Protein AF-A0A182I8L0-F1 (afdb_monomer_lite)

Sequence (76 aa):
MEQTGDAATPPRNGIYDDEASCDNSKVNHAMLLLGYTKDYWILKNWWGSWGEDGYMRLARGKNLCGISNYAGYVTV

pLDDT: mean 82.31, std 13.03, range [43.16, 94.62]

InterPro domains:
  IPR000668 Peptidase C1A, papain C-terminal [PF00112] (12-73)
  IPR013128 Peptidase C1A [PTHR12411] (14-68)
  IPR038765 Papain-like cysteine peptidase superfamily [SSF54001] (12-76)

Structure (mmCIF, N/CA/C/O backbone):
data_AF-A0A182I8L0-F1
#
_ent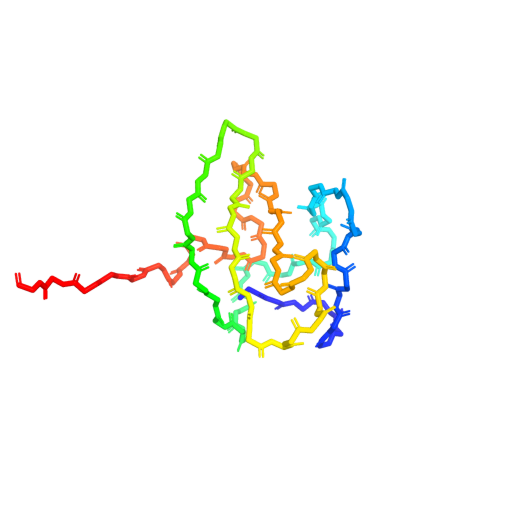ry.id   AF-A0A182I8L0-F1
#
loop_
_atom_site.group_PDB
_atom_site.id
_atom_site.type_symbol
_atom_site.label_atom_id
_atom_site.label_alt_id
_atom_site.label_comp_id
_atom_site.label_asym_id
_atom_site.label_entity_id
_atom_site.label_seq_id
_atom_site.pdbx_PDB_ins_code
_atom_site.Cartn_x
_atom_site.Cartn_y
_atom_site.Cartn_z
_atom_site.occupancy
_atom_site.B_iso_or_equiv
_atom_site.auth_seq_id
_atom_site.auth_comp_id
_atom_site.auth_asym_id
_atom_site.auth_atom_id
_atom_site.pdbx_PDB_model_num
ATOM 1 N N . MET A 1 1 ? 7.360 4.901 -1.075 1.00 56.56 1 MET A N 1
ATOM 2 C CA . MET A 1 1 ? 6.797 4.699 0.260 1.00 56.56 1 MET A CA 1
ATOM 3 C C . MET A 1 1 ? 7.939 4.478 1.229 1.00 56.56 1 MET A C 1
ATOM 5 O O . MET A 1 1 ? 8.207 3.335 1.554 1.00 56.56 1 MET A O 1
ATOM 9 N N . GLU A 1 2 ? 8.655 5.543 1.614 1.00 58.41 2 GLU A N 1
ATOM 10 C CA . GLU A 1 2 ? 9.646 5.502 2.708 1.00 58.41 2 GLU A CA 1
ATOM 11 C C . GLU A 1 2 ? 10.267 6.879 2.990 1.00 58.41 2 GLU A C 1
ATOM 13 O O . GLU A 1 2 ? 10.519 7.613 2.030 1.00 58.41 2 GLU A O 1
ATOM 18 N N . GLN A 1 3 ? 10.558 7.171 4.275 1.00 50.12 3 GLN A N 1
ATOM 19 C CA . GLN A 1 3 ? 11.809 7.759 4.833 1.00 50.12 3 GLN A CA 1
ATOM 20 C C . GLN A 1 3 ? 11.526 8.545 6.129 1.00 50.12 3 GLN A C 1
ATOM 22 O O . GLN A 1 3 ? 10.871 9.580 6.060 1.00 50.12 3 GLN A O 1
ATOM 27 N N . THR A 1 4 ? 12.046 8.144 7.303 1.00 43.16 4 THR A N 1
ATOM 28 C CA . THR A 1 4 ? 13.492 8.053 7.632 1.00 43.16 4 THR A CA 1
ATOM 29 C C . THR A 1 4 ? 13.995 6.690 8.145 1.00 43.16 4 THR A C 1
ATOM 31 O O . THR A 1 4 ? 13.483 6.175 9.135 1.00 43.16 4 THR A O 1
ATOM 34 N N . GLY A 1 5 ? 15.093 6.195 7.553 1.00 49.50 5 GLY A N 1
ATOM 35 C CA . GLY A 1 5 ? 15.805 4.972 7.952 1.00 49.50 5 GLY A CA 1
ATOM 36 C C . GLY A 1 5 ? 15.209 3.734 7.288 1.00 49.50 5 GLY A C 1
ATOM 37 O O . GLY A 1 5 ? 14.079 3.388 7.606 1.00 49.50 5 GLY A O 1
ATOM 38 N N . ASP A 1 6 ? 15.990 3.103 6.404 1.00 52.25 6 ASP A N 1
ATOM 39 C CA . ASP A 1 6 ? 15.675 2.064 5.388 1.00 52.25 6 ASP A CA 1
ATOM 40 C C . ASP A 1 6 ? 15.005 0.754 5.905 1.00 52.25 6 ASP A C 1
ATOM 42 O O . ASP A 1 6 ? 15.094 -0.317 5.308 1.00 52.25 6 ASP A O 1
ATOM 46 N N . ALA A 1 7 ? 14.454 0.785 7.120 1.00 51.09 7 ALA A N 1
ATOM 47 C CA . ALA A 1 7 ? 13.938 -0.339 7.880 1.00 51.09 7 ALA A CA 1
ATOM 48 C C . ALA A 1 7 ? 13.012 0.115 9.025 1.00 51.09 7 ALA A C 1
ATOM 50 O O . ALA A 1 7 ? 13.065 -0.476 10.110 1.00 51.09 7 ALA A O 1
ATOM 51 N N . ALA A 1 8 ? 12.175 1.147 8.841 1.00 56.94 8 ALA A N 1
ATOM 52 C CA . ALA A 1 8 ? 11.116 1.447 9.809 1.00 56.94 8 ALA A CA 1
ATOM 53 C C . ALA A 1 8 ? 10.234 0.197 9.945 1.00 56.94 8 ALA A C 1
ATOM 55 O O . ALA A 1 8 ? 9.394 -0.095 9.101 1.00 56.94 8 ALA A O 1
ATOM 56 N N . THR A 1 9 ? 10.527 -0.624 10.952 1.00 58.41 9 THR A N 1
ATOM 57 C CA . THR A 1 9 ? 9.908 -1.932 11.116 1.00 58.41 9 THR A CA 1
ATOM 58 C C . THR A 1 9 ? 8.492 -1.650 11.580 1.00 58.41 9 THR A C 1
ATOM 60 O O . THR A 1 9 ? 8.333 -1.102 12.677 1.00 58.41 9 THR A O 1
ATOM 63 N N . PRO A 1 10 ? 7.462 -1.954 10.774 1.00 64.06 10 PRO A N 1
ATOM 64 C CA . PRO A 1 10 ? 6.104 -1.721 11.202 1.00 64.06 10 PRO A CA 1
ATOM 65 C C . PRO A 1 10 ? 5.872 -2.546 12.469 1.00 64.06 10 PRO A C 1
ATOM 67 O O . PRO A 1 10 ? 6.491 -3.605 12.647 1.00 64.06 10 PRO A O 1
ATOM 70 N N . PRO A 1 11 ? 5.022 -2.065 13.387 1.00 62.75 11 PRO A N 1
ATOM 71 C CA . PRO A 1 11 ? 4.679 -2.839 14.568 1.00 62.75 11 PRO A CA 1
ATOM 72 C C . PRO A 1 11 ? 4.244 -4.240 14.126 1.00 62.75 11 PRO A C 1
ATOM 74 O O . PRO A 1 11 ? 3.372 -4.359 13.273 1.00 62.75 11 PRO A O 1
ATOM 77 N N . ARG A 1 12 ? 4.837 -5.295 14.708 1.00 59.62 12 ARG A N 1
ATOM 78 C CA . ARG A 1 12 ? 4.614 -6.704 14.305 1.00 59.62 12 ARG A CA 1
ATOM 79 C C . ARG A 1 12 ? 3.154 -7.180 14.406 1.00 59.62 12 ARG A C 1
ATOM 81 O O . ARG A 1 12 ? 2.898 -8.342 14.136 1.00 59.62 12 ARG A O 1
ATOM 88 N N . ASN A 1 13 ? 2.239 -6.338 14.887 1.00 66.25 13 ASN A N 1
ATOM 89 C CA . ASN A 1 13 ? 0.812 -6.620 15.031 1.00 66.25 13 ASN A CA 1
ATOM 90 C C . ASN A 1 13 ? -0.052 -5.344 14.894 1.00 66.25 13 ASN A C 1
ATOM 92 O O . ASN A 1 13 ? -1.121 -5.262 15.501 1.00 66.25 13 ASN A O 1
ATOM 96 N N . GLY A 1 14 ? 0.390 -4.330 14.140 1.00 82.00 14 GLY A N 1
ATOM 97 C CA . GLY A 1 14 ? -0.244 -3.006 14.152 1.00 82.00 14 GLY A CA 1
ATOM 98 C C . GLY A 1 14 ? -0.390 -2.331 12.792 1.00 82.00 14 GLY A C 1
ATOM 99 O O . GLY A 1 14 ? 0.247 -2.692 11.807 1.00 82.00 14 GLY A O 1
ATOM 100 N N . ILE A 1 15 ? -1.249 -1.311 12.764 1.00 88.44 15 ILE A N 1
ATOM 101 C CA . ILE A 1 15 ? -1.375 -0.391 11.635 1.00 88.44 15 ILE A CA 1
ATOM 102 C C . ILE A 1 15 ? -0.286 0.674 11.790 1.00 88.44 15 ILE A C 1
ATOM 104 O O . ILE A 1 15 ? -0.223 1.351 12.814 1.00 88.44 15 ILE A O 1
ATOM 108 N N . TYR A 1 16 ? 0.571 0.814 10.784 1.00 86.94 16 TYR A N 1
ATOM 109 C CA . TYR A 1 16 ? 1.551 1.887 10.695 1.00 86.94 16 TYR A CA 1
ATOM 110 C C . TYR A 1 16 ? 0.833 3.206 10.386 1.00 86.94 16 TYR A C 1
ATOM 112 O O . TYR A 1 16 ? 0.221 3.338 9.324 1.00 86.94 16 TYR A O 1
ATOM 120 N N . ASP A 1 17 ? 0.898 4.157 11.317 1.00 87.81 17 ASP A N 1
ATOM 121 C CA . ASP A 1 17 ? 0.237 5.470 11.241 1.00 87.81 17 ASP A CA 1
ATOM 122 C C . ASP A 1 17 ? 1.159 6.606 11.720 1.00 87.81 17 ASP A C 1
ATOM 124 O O . ASP A 1 17 ? 0.740 7.522 12.425 1.00 87.81 17 ASP A O 1
ATOM 128 N N . ASP A 1 18 ? 2.452 6.511 11.406 1.00 83.56 18 ASP A N 1
ATOM 129 C CA . ASP A 1 18 ? 3.428 7.531 11.790 1.00 83.56 18 ASP A CA 1
ATOM 130 C C . ASP A 1 18 ? 3.592 8.579 10.680 1.00 83.56 18 ASP A C 1
ATOM 132 O O . ASP A 1 18 ? 4.423 8.450 9.781 1.00 83.56 18 ASP A O 1
ATOM 136 N N . GLU A 1 19 ? 2.758 9.620 10.733 1.00 80.94 19 GLU A N 1
ATOM 137 C CA . GLU A 1 19 ? 2.813 10.751 9.797 1.00 80.94 19 GLU A CA 1
ATOM 138 C C . GLU A 1 19 ? 4.101 11.572 9.917 1.00 80.94 19 GLU A C 1
ATOM 140 O O . GLU A 1 19 ? 4.576 12.104 8.916 1.00 80.94 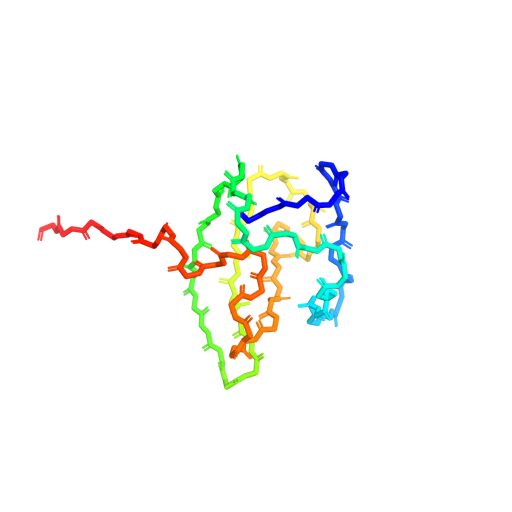19 GLU A O 1
ATOM 145 N N . ALA A 1 20 ? 4.684 11.672 11.116 1.00 80.88 20 ALA A N 1
ATOM 146 C CA . ALA A 1 20 ? 5.892 12.466 11.336 1.00 80.88 20 ALA A CA 1
ATOM 147 C C . ALA A 1 20 ? 7.119 11.827 10.668 1.00 80.88 20 ALA A C 1
ATOM 149 O O . ALA A 1 20 ? 8.021 12.534 10.220 1.00 80.88 20 ALA A O 1
ATOM 150 N N . SER A 1 21 ? 7.122 10.497 10.567 1.00 79.19 21 SER A N 1
ATOM 151 C CA . SER A 1 21 ? 8.185 9.715 9.933 1.00 79.19 21 SER A CA 1
ATOM 152 C C . SER A 1 21 ? 8.056 9.586 8.415 1.00 79.19 21 SER A C 1
ATOM 154 O O . SER A 1 21 ? 8.835 8.841 7.821 1.00 79.19 21 SER A O 1
ATOM 156 N N . CYS A 1 22 ? 7.101 10.271 7.773 1.00 79.50 22 CYS A N 1
ATOM 157 C CA . CYS A 1 22 ? 6.886 10.168 6.332 1.00 79.50 22 CYS A CA 1
ATOM 158 C C . CYS A 1 22 ? 6.807 11.527 5.626 1.00 79.50 22 CYS A C 1
ATOM 160 O O . CYS A 1 22 ? 5.871 12.300 5.801 1.00 79.50 22 CYS A O 1
ATOM 162 N N . ASP A 1 23 ? 7.758 11.776 4.721 1.00 84.62 23 ASP A N 1
ATOM 163 C CA . ASP A 1 23 ? 7.680 12.874 3.754 1.00 84.62 23 ASP A CA 1
ATOM 164 C C . ASP A 1 23 ? 6.898 12.415 2.514 1.00 84.62 23 ASP A C 1
ATOM 166 O O . ASP A 1 23 ? 7.425 11.731 1.635 1.00 84.62 23 ASP A O 1
ATOM 170 N N . ASN A 1 24 ? 5.627 12.815 2.419 1.00 83.12 24 ASN A N 1
ATOM 171 C CA . ASN A 1 24 ? 4.741 12.428 1.315 1.00 83.12 24 ASN A CA 1
ATOM 172 C C . ASN A 1 24 ? 5.213 12.912 -0.065 1.00 83.12 24 ASN A C 1
ATOM 174 O O . ASN A 1 24 ? 4.663 12.463 -1.066 1.00 83.12 24 ASN A O 1
ATOM 178 N N . SER A 1 25 ? 6.195 13.814 -0.157 1.00 83.69 25 SER A N 1
ATOM 179 C CA . SER A 1 25 ? 6.769 14.248 -1.437 1.00 83.69 25 SER A CA 1
ATOM 180 C C . SER A 1 25 ? 7.928 13.365 -1.909 1.00 83.69 25 SER A C 1
ATOM 182 O O . SER A 1 25 ? 8.253 13.355 -3.098 1.00 83.69 25 SER A O 1
ATOM 184 N N . LYS A 1 26 ? 8.530 12.585 -1.003 1.00 82.06 26 LYS A N 1
ATOM 185 C CA . LYS A 1 26 ? 9.708 11.759 -1.276 1.00 82.06 26 LYS A CA 1
ATOM 186 C C . LYS A 1 26 ? 9.338 10.285 -1.265 1.00 82.06 26 LYS A C 1
ATOM 188 O O . LYS A 1 26 ? 9.077 9.679 -0.234 1.00 82.06 26 LYS A O 1
ATOM 193 N N . VAL A 1 27 ? 9.358 9.689 -2.450 1.00 83.19 27 VAL A N 1
ATOM 194 C CA . VAL A 1 27 ? 9.123 8.258 -2.645 1.00 83.19 27 VAL A CA 1
ATOM 195 C C . VAL A 1 27 ? 10.393 7.635 -3.214 1.00 83.19 27 VAL A C 1
ATOM 197 O O . VAL A 1 27 ? 10.815 7.993 -4.306 1.00 83.19 27 VAL A O 1
ATOM 200 N N . ASN A 1 28 ? 10.997 6.713 -2.467 1.00 83.88 28 ASN A N 1
ATOM 201 C CA . ASN A 1 28 ? 12.222 5.986 -2.836 1.00 83.88 28 ASN A CA 1
ATOM 202 C C . ASN A 1 28 ? 12.027 4.456 -2.906 1.00 83.88 28 ASN A C 1
ATOM 204 O O . ASN A 1 28 ? 12.775 3.795 -3.615 1.00 83.88 28 ASN A O 1
ATOM 208 N N . HIS A 1 29 ? 11.027 3.903 -2.209 1.00 86.88 29 HIS A N 1
ATOM 209 C CA . HIS A 1 29 ? 10.755 2.462 -2.173 1.00 86.88 29 HIS A CA 1
ATOM 210 C C . HIS A 1 29 ? 9.398 2.094 -2.781 1.00 86.88 29 HIS A C 1
ATOM 212 O O . HIS A 1 29 ? 8.395 2.790 -2.563 1.00 86.88 29 HIS A O 1
ATOM 218 N N . ALA A 1 30 ? 9.374 0.994 -3.535 1.00 87.50 30 ALA A N 1
ATOM 219 C CA . ALA A 1 30 ? 8.197 0.446 -4.196 1.00 87.50 30 ALA A CA 1
ATOM 220 C C . ALA A 1 30 ? 7.756 -0.853 -3.512 1.00 87.50 30 ALA A C 1
ATOM 222 O O . ALA A 1 30 ? 8.561 -1.731 -3.215 1.00 87.50 30 ALA A O 1
ATOM 223 N N . MET A 1 31 ? 6.451 -0.985 -3.291 1.00 89.62 31 MET A N 1
ATOM 224 C CA . MET A 1 31 ? 5.841 -2.143 -2.641 1.00 89.62 31 MET A CA 1
ATOM 225 C C . MET A 1 31 ? 4.630 -2.608 -3.440 1.00 89.62 31 MET A C 1
ATOM 227 O O . MET A 1 31 ? 4.039 -1.835 -4.197 1.00 89.62 31 MET A O 1
ATOM 231 N N . LEU A 1 32 ? 4.223 -3.860 -3.232 1.00 92.00 32 LEU A N 1
ATOM 232 C CA . LEU A 1 32 ? 3.010 -4.383 -3.845 1.00 92.00 32 LEU A CA 1
ATOM 233 C C . LEU A 1 32 ? 1.805 -4.117 -2.944 1.00 92.00 32 LEU A C 1
ATOM 235 O O . LEU A 1 32 ? 1.757 -4.588 -1.806 1.0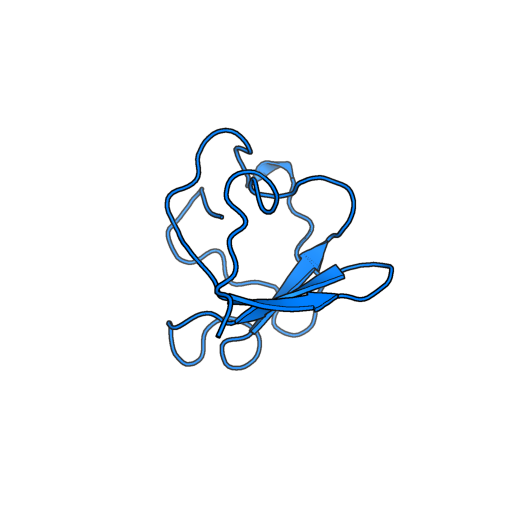0 92.00 32 LEU A O 1
ATOM 239 N N . LEU A 1 33 ? 0.811 -3.412 -3.480 1.00 93.88 33 LEU A N 1
ATOM 240 C CA . LEU A 1 33 ? -0.494 -3.269 -2.853 1.00 93.88 33 LEU A CA 1
ATOM 241 C C . LEU A 1 33 ? -1.335 -4.520 -3.118 1.00 93.88 33 LEU A C 1
ATOM 243 O O . LEU A 1 33 ? -1.674 -4.808 -4.262 1.00 93.88 33 LEU A O 1
ATOM 247 N N . LEU A 1 34 ? -1.671 -5.260 -2.062 1.00 94.06 34 LEU A N 1
ATOM 248 C CA . LEU A 1 34 ? -2.451 -6.499 -2.170 1.00 94.06 34 LEU A CA 1
ATOM 249 C C . LEU A 1 34 ? -3.939 -6.302 -1.896 1.00 94.06 34 LEU A C 1
ATOM 251 O O . LEU A 1 34 ? -4.761 -7.087 -2.357 1.00 94.06 34 LEU A O 1
ATOM 255 N N . GLY A 1 35 ? -4.294 -5.281 -1.121 1.00 94.38 35 GLY A N 1
ATOM 256 C CA . GLY A 1 35 ? -5.678 -5.040 -0.745 1.00 94.38 35 GLY A CA 1
ATOM 257 C C . GLY A 1 35 ? -5.820 -3.932 0.283 1.00 94.38 35 GLY A C 1
ATOM 258 O O . GLY A 1 35 ? -4.853 -3.255 0.640 1.00 94.38 35 GLY A O 1
ATOM 259 N N . TYR A 1 36 ? -7.048 -3.741 0.753 1.00 94.62 36 TYR A N 1
ATOM 260 C CA . TYR A 1 36 ? -7.379 -2.713 1.728 1.00 94.62 36 TYR A CA 1
ATOM 261 C C . TYR A 1 36 ? -8.609 -3.071 2.548 1.00 94.62 36 TYR A C 1
ATOM 263 O O . TYR A 1 36 ? -9.484 -3.815 2.111 1.00 94.62 36 TYR A O 1
ATOM 271 N N . THR A 1 37 ? -8.681 -2.485 3.736 1.00 93.69 37 THR A N 1
ATOM 272 C CA . THR A 1 37 ? -9.873 -2.439 4.580 1.00 93.69 37 THR A CA 1
ATOM 273 C C . THR A 1 37 ? -10.359 -0.997 4.691 1.00 93.69 37 THR A C 1
ATOM 275 O O . THR A 1 37 ? -9.830 -0.087 4.046 1.00 93.69 37 THR A O 1
ATOM 278 N N . LYS A 1 38 ? -11.372 -0.748 5.527 1.00 93.12 38 LYS A N 1
ATOM 279 C CA . LYS A 1 38 ? -11.781 0.624 5.836 1.00 93.12 38 LYS A CA 1
ATOM 280 C C . LYS A 1 38 ? -10.627 1.434 6.437 1.00 93.12 38 LYS A C 1
ATOM 282 O O . LYS A 1 38 ? -10.493 2.601 6.071 1.00 93.12 38 LYS A O 1
ATOM 287 N N . ASP A 1 39 ? -9.779 0.795 7.235 1.00 91.62 39 ASP A N 1
ATOM 288 C CA . ASP A 1 39 ? -8.840 1.476 8.128 1.00 91.62 39 ASP A CA 1
ATOM 289 C C . ASP A 1 39 ? -7.382 1.403 7.644 1.00 91.62 39 ASP A C 1
ATOM 291 O O . ASP A 1 39 ? -6.585 2.278 7.978 1.00 91.62 39 ASP A O 1
ATOM 295 N N . TYR A 1 40 ? -7.016 0.408 6.823 1.00 92.25 40 TYR A N 1
ATOM 296 C CA . TYR A 1 40 ? -5.628 0.228 6.380 1.00 92.25 40 TYR A CA 1
ATOM 297 C C . TYR A 1 40 ? -5.468 -0.385 4.981 1.00 92.25 40 TYR A C 1
ATOM 299 O O . TYR A 1 40 ? -6.346 -1.079 4.468 1.00 92.25 40 TYR A O 1
ATOM 307 N N . TRP A 1 41 ? -4.305 -0.149 4.381 1.00 93.06 41 TRP A N 1
ATOM 308 C CA . TRP A 1 41 ? -3.776 -0.827 3.199 1.00 93.06 41 TRP A CA 1
ATOM 309 C C . TRP A 1 41 ? -2.956 -2.049 3.603 1.00 93.06 41 TRP A C 1
ATOM 311 O O . TRP A 1 41 ? -2.258 -2.007 4.613 1.00 93.06 41 TRP A O 1
ATOM 321 N N . ILE A 1 42 ? -3.006 -3.110 2.799 1.00 92.81 42 ILE A N 1
ATOM 322 C CA . ILE A 1 42 ? -2.176 -4.307 2.960 1.00 92.81 42 ILE A CA 1
ATOM 323 C C . ILE A 1 42 ? -1.092 -4.273 1.893 1.00 92.81 42 ILE A C 1
ATOM 325 O O . ILE A 1 42 ? -1.377 -4.317 0.693 1.00 92.81 42 ILE A O 1
ATOM 329 N N . LEU A 1 43 ? 0.152 -4.207 2.344 1.00 91.50 43 LEU A N 1
ATOM 330 C CA . LEU A 1 43 ? 1.323 -4.070 1.495 1.00 91.50 43 LEU A CA 1
ATOM 331 C C . LEU A 1 43 ? 2.240 -5.263 1.697 1.00 91.50 43 LEU A C 1
ATOM 333 O O . LEU A 1 43 ? 2.432 -5.721 2.823 1.00 91.50 43 LEU A O 1
ATOM 337 N N . LYS A 1 44 ? 2.834 -5.733 0.606 1.00 89.44 44 LYS A N 1
ATOM 338 C CA . LYS A 1 44 ? 3.868 -6.761 0.630 1.00 89.44 44 LYS A CA 1
ATOM 339 C C . LYS A 1 44 ? 5.217 -6.144 0.299 1.00 89.44 44 LYS A C 1
ATOM 341 O O . LYS A 1 44 ? 5.355 -5.435 -0.701 1.00 89.44 44 LYS A O 1
ATOM 346 N N . ASN A 1 45 ? 6.196 -6.451 1.139 1.00 87.38 45 ASN A N 1
ATOM 347 C CA . ASN A 1 45 ? 7.596 -6.119 0.951 1.00 87.38 45 ASN A CA 1
ATOM 348 C C . ASN A 1 45 ? 8.383 -7.349 0.469 1.00 87.38 45 ASN A C 1
ATOM 350 O O . ASN A 1 45 ? 7.949 -8.492 0.610 1.00 87.38 45 ASN A O 1
ATOM 354 N N . TRP A 1 46 ? 9.564 -7.107 -0.091 1.00 80.88 46 TRP A N 1
ATOM 355 C CA . TRP A 1 46 ? 10.500 -8.137 -0.551 1.00 80.88 46 TRP A CA 1
ATOM 356 C C . TRP A 1 46 ? 11.653 -8.418 0.433 1.00 80.88 46 TRP A C 1
ATOM 358 O O . TRP A 1 46 ? 12.521 -9.233 0.142 1.00 80.88 46 TRP A O 1
ATOM 368 N N . TRP A 1 47 ? 11.661 -7.786 1.614 1.00 81.69 47 TRP A N 1
ATOM 369 C CA . TRP A 1 47 ? 12.730 -7.897 2.624 1.00 81.69 47 TRP A CA 1
ATOM 370 C C . TRP A 1 47 ? 12.601 -9.112 3.565 1.00 81.69 47 TRP A C 1
ATOM 372 O O . TRP A 1 47 ? 12.953 -9.039 4.741 1.00 81.69 47 TRP A O 1
ATOM 382 N N . GLY A 1 48 ? 12.093 -10.245 3.076 1.00 78.88 48 GLY A N 1
ATOM 383 C CA . GLY A 1 48 ? 11.977 -11.472 3.873 1.00 78.88 48 GLY A CA 1
ATOM 384 C C . GLY A 1 48 ? 11.098 -11.295 5.119 1.00 78.88 48 GLY A C 1
ATOM 385 O O . GLY A 1 48 ? 9.940 -10.913 5.001 1.00 78.88 48 GLY A O 1
ATOM 386 N N . SER A 1 49 ? 11.650 -11.557 6.309 1.00 75.94 49 SER A N 1
ATOM 387 C CA . SER A 1 49 ? 10.948 -11.538 7.610 1.00 75.94 49 SER A CA 1
ATOM 388 C C . SER A 1 49 ? 10.685 -10.137 8.192 1.00 75.94 49 SER A C 1
ATOM 390 O O . SER A 1 49 ? 10.548 -9.982 9.405 1.00 75.94 49 SER A O 1
ATOM 392 N N . TRP A 1 50 ? 10.657 -9.097 7.361 1.00 76.88 50 TRP A N 1
ATOM 393 C CA . TRP A 1 50 ? 10.385 -7.728 7.799 1.00 76.88 50 TRP A CA 1
ATOM 394 C C . TRP A 1 50 ? 8.899 -7.520 8.126 1.00 76.88 50 TRP A C 1
ATOM 396 O O . TRP A 1 50 ? 8.028 -7.991 7.399 1.00 76.88 50 TRP A O 1
ATOM 406 N N . GLY A 1 51 ? 8.602 -6.777 9.193 1.00 76.75 51 GLY A N 1
ATOM 407 C CA . GLY A 1 51 ? 7.224 -6.511 9.612 1.00 76.75 51 GLY A CA 1
ATOM 408 C C . GLY A 1 51 ? 6.490 -7.769 10.083 1.00 76.75 51 GLY A C 1
ATOM 409 O O . GLY A 1 51 ? 6.967 -8.468 10.977 1.00 76.75 51 GLY A O 1
ATOM 410 N N . GLU A 1 52 ? 5.322 -8.031 9.498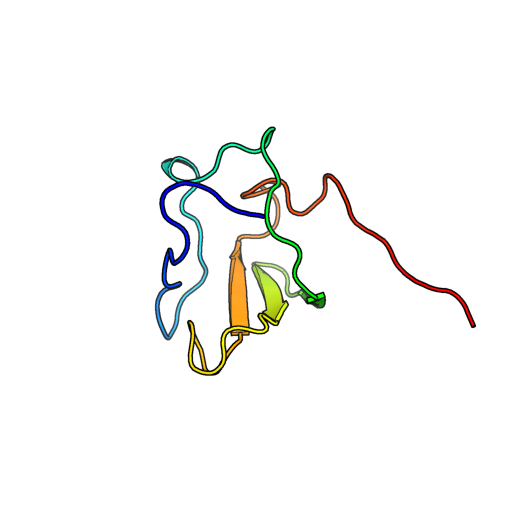 1.00 82.25 52 GLU A N 1
ATOM 411 C CA . GLU A 1 52 ? 4.476 -9.201 9.768 1.00 82.25 52 GLU A CA 1
ATOM 412 C C . GLU A 1 52 ? 4.724 -10.253 8.679 1.00 82.25 52 GLU A C 1
ATOM 414 O O . GLU A 1 52 ? 3.961 -10.352 7.724 1.00 82.25 52 GLU A O 1
ATOM 419 N N . ASP A 1 53 ? 5.849 -10.969 8.754 1.00 84.56 53 ASP A N 1
ATOM 420 C CA . ASP A 1 53 ? 6.251 -11.980 7.756 1.00 84.56 53 ASP A CA 1
ATOM 421 C C . ASP A 1 53 ? 6.353 -11.444 6.310 1.00 84.56 53 ASP A C 1
ATOM 423 O O . ASP A 1 53 ? 5.967 -12.096 5.338 1.00 84.56 53 ASP A O 1
ATOM 427 N N . GLY A 1 54 ? 6.878 -10.226 6.157 1.00 87.00 54 GLY A N 1
ATOM 428 C CA . GLY A 1 54 ? 7.035 -9.543 4.870 1.00 87.00 54 GLY A CA 1
ATOM 429 C C . GLY A 1 54 ? 5.859 -8.637 4.508 1.00 87.00 54 GLY A C 1
ATOM 430 O O . GLY A 1 54 ? 5.865 -8.026 3.437 1.00 87.00 54 GLY A O 1
ATOM 431 N N . TYR A 1 55 ? 4.859 -8.524 5.383 1.00 87.81 55 TYR A N 1
ATOM 432 C CA . TYR A 1 55 ? 3.679 -7.693 5.178 1.00 87.81 55 TYR A CA 1
ATOM 433 C C . TYR A 1 55 ? 3.665 -6.474 6.103 1.00 87.81 55 TYR A C 1
ATOM 435 O O . TYR A 1 55 ? 4.239 -6.467 7.193 1.00 87.81 55 TYR A O 1
ATOM 443 N N . MET A 1 56 ? 2.970 -5.432 5.650 1.00 87.81 56 MET A N 1
ATOM 444 C CA . MET A 1 56 ? 2.692 -4.225 6.420 1.00 87.81 56 MET A CA 1
ATOM 445 C C . MET A 1 56 ? 1.234 -3.810 6.260 1.00 87.81 56 MET A C 1
ATOM 447 O O . MET A 1 56 ? 0.669 -3.860 5.164 1.00 87.81 56 MET A O 1
ATOM 451 N N . ARG A 1 57 ? 0.655 -3.328 7.361 1.00 90.69 57 ARG A N 1
ATOM 452 C CA . ARG A 1 57 ? -0.628 -2.629 7.380 1.00 90.69 57 ARG A CA 1
ATOM 453 C C . ARG A 1 57 ? -0.368 -1.132 7.506 1.00 90.69 57 ARG A C 1
ATOM 455 O O . ARG A 1 57 ? 0.221 -0.715 8.493 1.00 90.69 57 ARG A O 1
ATOM 462 N N . LEU A 1 58 ? -0.779 -0.333 6.526 1.00 90.25 58 LEU A N 1
ATOM 463 C CA . LEU A 1 58 ? -0.576 1.125 6.517 1.00 90.25 58 LEU A CA 1
ATOM 464 C C . LEU A 1 58 ? -1.901 1.854 6.711 1.00 90.25 58 LEU A C 1
ATOM 466 O O . LEU A 1 58 ? -2.858 1.529 6.014 1.00 90.25 58 LEU A O 1
ATOM 470 N N . ALA A 1 59 ? -1.964 2.858 7.581 1.00 91.94 59 ALA A N 1
ATOM 471 C CA . ALA A 1 59 ? -3.176 3.642 7.793 1.00 91.94 59 ALA A CA 1
ATOM 472 C C . ALA A 1 59 ? -3.713 4.236 6.482 1.00 91.94 59 ALA A C 1
ATOM 474 O O . ALA A 1 59 ? -2.983 4.806 5.663 1.00 91.94 59 ALA A O 1
ATOM 475 N N . ARG A 1 60 ? -5.022 4.082 6.266 1.00 92.62 60 ARG A N 1
ATOM 476 C CA . ARG A 1 60 ? -5.697 4.536 5.050 1.00 92.62 60 ARG A CA 1
ATOM 477 C C . ARG A 1 60 ? -6.337 5.907 5.255 1.00 92.62 60 ARG A C 1
ATOM 479 O O . ARG A 1 60 ? -6.808 6.239 6.333 1.00 92.62 60 ARG A O 1
ATOM 486 N N . GLY A 1 61 ? -6.396 6.690 4.177 1.00 90.56 61 GLY A N 1
ATOM 487 C CA . GLY A 1 61 ? -7.104 7.976 4.148 1.00 90.56 61 GLY A CA 1
ATOM 488 C C . GLY A 1 61 ? -6.232 9.210 4.371 1.00 90.56 61 GLY A C 1
ATOM 489 O O . GLY A 1 61 ? -6.755 10.315 4.312 1.00 90.56 61 GLY A O 1
ATOM 490 N N . LYS A 1 62 ? -4.918 9.043 4.563 1.00 89.25 62 LYS A N 1
ATOM 491 C CA . LYS A 1 62 ? -3.993 10.155 4.849 1.00 89.25 62 LYS A CA 1
ATOM 492 C C . LYS A 1 62 ? -2.897 10.376 3.797 1.00 89.25 62 LYS A C 1
ATOM 494 O O . LYS A 1 62 ? -2.020 11.207 3.985 1.00 89.25 62 LYS A O 1
ATOM 499 N N . ASN A 1 63 ? -2.925 9.606 2.703 1.00 89.88 63 ASN A N 1
ATOM 500 C CA . ASN A 1 63 ? -1.820 9.493 1.736 1.00 89.88 63 ASN A CA 1
ATOM 501 C C . ASN A 1 63 ? -0.455 9.256 2.415 1.00 89.88 63 ASN A C 1
ATOM 503 O O . ASN A 1 63 ? 0.561 9.813 2.004 1.00 89.88 63 ASN A O 1
ATOM 507 N N . LEU A 1 64 ? -0.456 8.455 3.484 1.00 88.44 64 LEU A N 1
ATOM 508 C CA . LEU A 1 64 ? 0.709 8.235 4.328 1.00 88.44 64 LEU A CA 1
ATOM 509 C C . LEU A 1 64 ? 1.882 7.687 3.497 1.00 88.44 64 LEU A C 1
ATOM 511 O O . LEU A 1 64 ? 1.705 6.765 2.698 1.00 88.44 64 LEU A O 1
ATOM 515 N N . CYS A 1 65 ? 3.060 8.291 3.652 1.00 87.25 65 CYS A N 1
ATOM 516 C CA . CYS A 1 65 ? 4.295 7.962 2.928 1.00 87.25 65 CYS A CA 1
ATOM 517 C C . CYS A 1 65 ? 4.173 8.023 1.392 1.00 87.2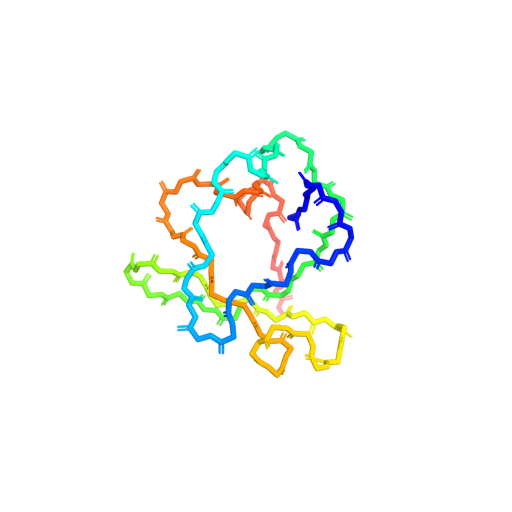5 65 CYS A C 1
ATOM 519 O O . CYS A 1 65 ? 4.905 7.336 0.670 1.00 87.25 65 CYS A O 1
ATOM 521 N N . GLY A 1 66 ? 3.233 8.831 0.887 1.00 90.00 66 GLY A N 1
ATOM 522 C CA . GLY A 1 66 ? 2.993 9.008 -0.543 1.00 90.00 66 GLY A CA 1
ATOM 523 C C . GLY A 1 66 ? 2.453 7.759 -1.245 1.00 90.00 66 GLY A C 1
ATOM 524 O O . GLY A 1 66 ? 2.734 7.570 -2.430 1.00 90.00 66 GLY A O 1
ATOM 525 N N . ILE A 1 67 ? 1.704 6.898 -0.539 1.00 90.25 67 ILE A N 1
ATOM 526 C CA . ILE A 1 67 ? 1.149 5.649 -1.095 1.00 90.25 67 ILE A CA 1
ATOM 527 C C . ILE A 1 67 ? 0.384 5.842 -2.408 1.00 90.25 67 ILE A C 1
ATOM 529 O O . ILE A 1 67 ? 0.449 4.990 -3.292 1.00 90.25 67 ILE A O 1
ATOM 533 N N . SER A 1 68 ? -0.312 6.967 -2.554 1.00 91.50 68 SER A N 1
ATOM 534 C CA . SER A 1 68 ? -1.151 7.249 -3.717 1.00 91.50 68 SER A CA 1
ATOM 535 C C . SER A 1 68 ? -0.435 8.051 -4.807 1.00 91.50 68 SER A C 1
ATOM 537 O O . SER A 1 68 ? -1.050 8.343 -5.828 1.00 91.50 68 SER A O 1
ATOM 539 N N . ASN A 1 69 ? 0.837 8.423 -4.622 1.00 91.62 69 ASN A N 1
ATOM 540 C CA . ASN A 1 69 ? 1.540 9.288 -5.575 1.00 91.62 69 ASN A CA 1
ATOM 541 C C . ASN A 1 69 ? 1.931 8.553 -6.865 1.00 91.62 69 ASN A C 1
ATOM 543 O O . ASN A 1 69 ? 1.895 9.140 -7.941 1.00 91.62 69 ASN A O 1
ATOM 547 N N . TYR A 1 70 ? 2.316 7.279 -6.748 1.00 90.50 70 TYR A N 1
ATOM 548 C CA . TYR A 1 70 ? 2.854 6.474 -7.849 1.00 90.50 70 TYR A CA 1
ATOM 549 C C . TYR A 1 70 ? 2.212 5.081 -7.880 1.00 90.50 70 TYR A C 1
ATOM 551 O O . TYR A 1 70 ? 2.893 4.061 -7.801 1.00 90.50 70 TYR A O 1
ATOM 559 N N . ALA A 1 71 ? 0.881 5.033 -7.957 1.00 92.12 71 ALA A N 1
ATOM 560 C CA . ALA A 1 71 ? 0.141 3.782 -8.096 1.00 92.12 71 ALA A CA 1
ATOM 561 C C . ALA A 1 71 ? 0.063 3.350 -9.571 1.00 92.12 71 ALA A C 1
ATOM 563 O O . ALA A 1 71 ? -0.324 4.136 -10.435 1.00 92.12 71 ALA A O 1
ATOM 564 N N . GLY A 1 72 ? 0.399 2.090 -9.855 1.00 91.81 72 GLY A N 1
ATOM 565 C CA . GLY A 1 72 ? 0.333 1.506 -11.194 1.00 91.81 72 GLY A CA 1
ATOM 566 C C . GLY A 1 72 ? -0.213 0.081 -11.164 1.00 91.81 72 GLY A C 1
ATOM 567 O O . GLY A 1 72 ? -0.055 -0.632 -10.175 1.00 91.81 72 GLY A O 1
ATOM 568 N N . TYR A 1 73 ? -0.860 -0.327 -12.254 1.00 93.88 73 TYR A N 1
ATOM 569 C CA . TYR A 1 73 ? -1.330 -1.693 -12.477 1.00 93.88 73 TYR A CA 1
ATOM 570 C C . TYR A 1 73 ? -1.100 -2.083 -13.940 1.00 93.88 73 TYR A C 1
ATOM 572 O O . TYR A 1 73 ? -0.909 -1.221 -14.798 1.00 93.88 73 TYR A O 1
ATOM 580 N N . VAL A 1 74 ? -1.102 -3.384 -14.219 1.00 93.88 74 VAL A N 1
ATOM 581 C CA . VAL A 1 74 ? -0.926 -3.934 -15.569 1.00 93.88 74 VAL A CA 1
ATOM 582 C C . VAL A 1 74 ? -2.254 -4.524 -16.042 1.00 93.88 74 VAL A C 1
ATOM 584 O O . VAL A 1 74 ? -2.982 -5.117 -15.247 1.00 93.88 74 VAL A O 1
ATOM 587 N N . THR A 1 75 ? -2.568 -4.353 -17.327 1.00 92.19 75 THR A N 1
ATOM 588 C CA . THR A 1 75 ? -3.681 -5.034 -18.010 1.00 92.19 75 THR A CA 1
ATOM 589 C C . THR A 1 75 ? -3.129 -6.187 -18.844 1.00 92.19 75 THR A C 1
ATOM 591 O O . THR A 1 75 ? -2.015 -6.086 -19.362 1.00 92.19 75 THR A O 1
ATOM 594 N N . VAL A 1 76 ? -3.878 -7.288 -18.927 1.00 89.56 76 VAL A N 1
ATOM 595 C CA . VAL A 1 76 ? -3.505 -8.507 -19.6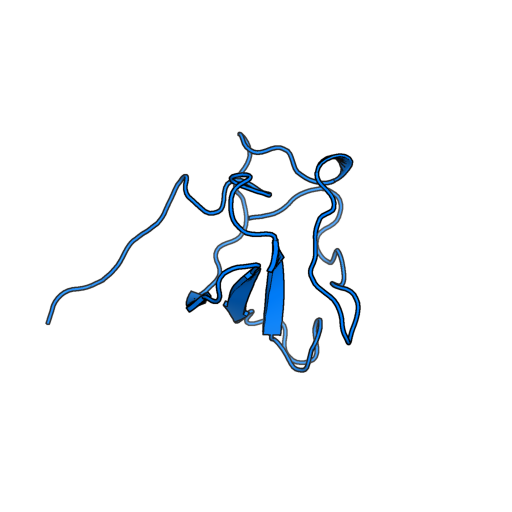65 1.00 89.56 76 VAL A CA 1
ATOM 596 C C . VAL A 1 76 ? -4.560 -8.870 -20.691 1.00 89.56 76 VAL A C 1
ATOM 598 O O . VAL A 1 76 ? -5.750 -8.586 -20.420 1.00 89.56 76 VAL A O 1
#

Secondary structure (DSSP, 8-state):
---SSTT----TTSEE--STT--TT------EEEEE-SSEEEEE-SSSSSTBTTEEEEESSS-GGGTTTS------

Organism: Anopheles arabiensis (NCBI:txid7173)

Foldseek 3Di:
DADDDPAPQAALPDADDPQVRADLVDDDDDWDFDDDDPFWTKTAAPPQCGRNRRIHTYGPDPCRNNPPVDDDDDDD

Radius of gyration: 11.82 Å; chains: 1; bounding box: 28×26×35 Å